Protein AF-A0A7Y4QI38-F1 (afdb_monomer_lite)

Radius of gyration: 19.51 Å; chains: 1; bounding box: 60×51×25 Å

Foldseek 3Di:
DDDPDDPDPPPDDPPQDPLNVQQVVLQVQAQWWWWFDDPDDDIDIFGFPDWDADPSGIWTDGPNDTHHPVRTPDIHHD

Sequence (78 aa):
MNASTMMVGHATPRQLEPSDLGLHMAQAMIGRSVELKSGSKRITHGIVSGVLEEAGKPRIVVGRHTYDMSQVLAVTPA

Secondary structure (DSSP, 8-state):
-----------------HHHHHHHHHHHTTT-EEEEEETTTEEEEEEEEEEEEETTEEEEEETTEEEEGGGEEEEE--

Structure (mmCIF, N/CA/C/O backbone):
data_AF-A0A7Y4QI38-F1
#
_entry.id   AF-A0A7Y4QI38-F1
#
loop_
_atom_site.group_PDB
_atom_site.id
_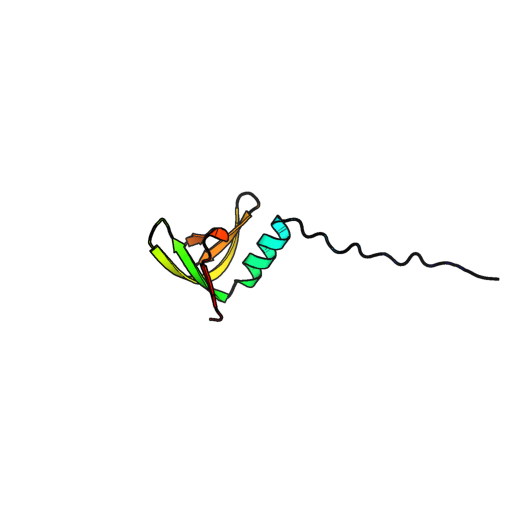atom_site.type_symbol
_atom_site.label_atom_id
_atom_site.label_alt_id
_atom_site.label_comp_id
_atom_site.label_asym_id
_atom_site.label_entity_id
_atom_site.label_seq_id
_atom_site.pdbx_PDB_ins_code
_atom_site.Cartn_x
_atom_site.Cartn_y
_atom_site.Cartn_z
_atom_site.occupancy
_atom_site.B_iso_or_equiv
_atom_site.auth_seq_id
_atom_site.auth_comp_id
_atom_site.auth_asym_id
_atom_site.auth_atom_id
_atom_site.pdbx_PDB_model_num
ATOM 1 N N . MET A 1 1 ? 51.167 -36.344 -13.604 1.00 41.03 1 MET A N 1
ATOM 2 C CA . MET A 1 1 ? 50.736 -35.807 -12.296 1.00 41.03 1 MET A CA 1
ATOM 3 C C . MET A 1 1 ? 49.729 -34.705 -12.577 1.00 41.03 1 MET A C 1
ATOM 5 O O . MET A 1 1 ? 50.036 -33.812 -13.353 1.00 41.03 1 MET A O 1
ATOM 9 N N . ASN A 1 2 ? 48.509 -34.873 -12.065 1.00 55.28 2 ASN A N 1
ATOM 10 C CA . ASN A 1 2 ? 47.317 -34.080 -12.374 1.00 55.28 2 ASN A CA 1
ATOM 11 C C . ASN A 1 2 ? 47.250 -32.802 -11.534 1.00 55.28 2 ASN A C 1
ATOM 13 O O . ASN A 1 2 ? 47.594 -32.854 -10.358 1.00 55.28 2 ASN A O 1
ATOM 17 N N . ALA A 1 3 ? 46.671 -31.736 -12.091 1.00 44.41 3 ALA A N 1
ATOM 18 C CA . ALA A 1 3 ? 45.802 -30.816 -11.352 1.00 44.41 3 ALA A CA 1
ATOM 19 C C . ALA A 1 3 ? 44.979 -29.966 -12.337 1.00 44.41 3 ALA A C 1
ATOM 21 O O . ALA A 1 3 ? 45.381 -28.880 -12.745 1.00 44.41 3 ALA A O 1
ATOM 22 N N . SER A 1 4 ? 43.812 -30.480 -12.731 1.00 51.25 4 SER A N 1
ATOM 23 C CA . SER A 1 4 ? 42.726 -29.669 -13.284 1.00 51.25 4 SER A CA 1
ATOM 24 C C . SER A 1 4 ? 42.073 -28.918 -12.125 1.00 51.25 4 SER A C 1
ATOM 26 O O . SER A 1 4 ? 41.258 -29.481 -11.397 1.00 51.25 4 SER A O 1
ATOM 28 N N . THR A 1 5 ? 42.460 -27.663 -11.917 1.00 60.97 5 THR A N 1
ATOM 29 C CA . THR A 1 5 ? 41.785 -26.785 -10.957 1.00 60.97 5 THR A CA 1
ATOM 30 C C . THR A 1 5 ? 40.456 -26.339 -11.557 1.00 60.97 5 THR A C 1
ATOM 32 O O . THR A 1 5 ? 40.413 -25.559 -12.507 1.00 60.97 5 THR A O 1
ATOM 35 N N . MET A 1 6 ? 39.366 -26.873 -1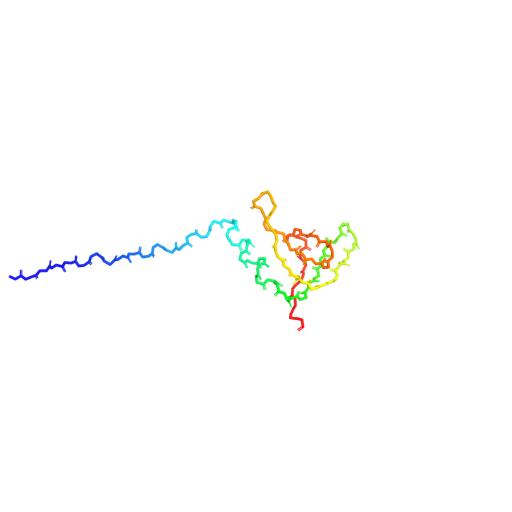1.009 1.00 45.38 6 MET A N 1
ATOM 36 C CA . MET A 1 6 ? 38.004 -26.426 -11.272 1.00 45.38 6 MET A CA 1
ATOM 37 C C . MET A 1 6 ? 37.860 -24.965 -10.831 1.00 45.38 6 MET A C 1
ATOM 39 O O . MET A 1 6 ? 38.031 -24.647 -9.655 1.00 45.38 6 MET A O 1
ATOM 43 N N . MET A 1 7 ? 37.528 -24.077 -11.767 1.00 48.94 7 MET A N 1
ATOM 44 C CA . MET A 1 7 ? 37.042 -22.738 -11.448 1.00 48.94 7 MET A CA 1
ATOM 45 C C . MET A 1 7 ? 35.671 -22.892 -10.788 1.00 48.94 7 MET A C 1
ATOM 47 O O . MET A 1 7 ? 34.660 -23.105 -11.455 1.00 48.94 7 MET A O 1
ATOM 51 N N . VAL A 1 8 ? 35.657 -22.839 -9.459 1.00 58.72 8 VAL A N 1
ATOM 52 C CA . VAL A 1 8 ? 34.441 -22.717 -8.659 1.00 58.72 8 VAL A CA 1
ATOM 53 C C . VAL A 1 8 ? 33.766 -21.422 -9.095 1.00 58.72 8 VAL A C 1
ATOM 55 O O . VAL A 1 8 ? 34.317 -20.336 -8.894 1.00 58.72 8 VAL A O 1
ATOM 58 N N . GLY A 1 9 ? 32.604 -21.545 -9.737 1.00 49.44 9 GLY A N 1
ATOM 59 C CA . GLY A 1 9 ? 31.738 -20.416 -10.039 1.00 49.44 9 GLY A CA 1
ATOM 60 C C . GLY A 1 9 ? 31.418 -19.700 -8.737 1.00 49.44 9 GLY A C 1
ATOM 61 O O . GLY A 1 9 ? 30.583 -20.157 -7.960 1.00 49.44 9 GLY A O 1
ATOM 62 N N . HIS A 1 10 ? 32.122 -18.600 -8.479 1.00 47.72 10 HIS A N 1
ATOM 63 C CA . HIS A 1 10 ? 31.739 -17.656 -7.450 1.00 47.72 10 HIS A CA 1
ATOM 64 C C . HIS A 1 10 ? 30.399 -17.089 -7.902 1.00 47.72 10 HIS A C 1
ATOM 66 O O . HIS A 1 10 ? 30.351 -16.224 -8.774 1.00 47.72 10 HIS A O 1
ATOM 72 N N . ALA A 1 11 ? 29.307 -17.625 -7.358 1.00 55.25 11 ALA A N 1
ATOM 73 C CA . ALA A 1 11 ? 28.031 -16.943 -7.391 1.00 55.25 11 ALA A CA 1
ATOM 74 C C . ALA A 1 11 ? 28.270 -15.602 -6.695 1.00 55.25 11 ALA A C 1
ATOM 76 O O . ALA A 1 11 ? 28.402 -15.542 -5.472 1.00 55.25 11 ALA A O 1
ATOM 77 N N . THR A 1 12 ? 28.432 -14.540 -7.481 1.00 60.44 12 THR A N 1
ATOM 78 C CA . THR A 1 12 ? 28.407 -13.182 -6.961 1.00 60.44 12 THR A CA 1
ATOM 79 C C . THR A 1 12 ? 27.114 -13.060 -6.158 1.00 60.44 12 THR A C 1
ATOM 81 O O . THR A 1 12 ? 26.049 -13.402 -6.685 1.00 60.44 12 THR A O 1
ATOM 84 N N . PRO A 1 13 ? 27.168 -12.653 -4.874 1.00 61.78 13 PRO A N 1
ATOM 85 C CA . PRO A 1 13 ? 25.958 -12.330 -4.137 1.00 61.78 13 PRO A CA 1
ATOM 86 C C . PRO A 1 13 ? 25.133 -11.403 -5.022 1.00 61.78 13 PRO A C 1
ATOM 88 O O . PRO A 1 13 ? 25.669 -10.414 -5.525 1.00 61.78 13 PRO A O 1
ATOM 91 N N . ARG A 1 14 ? 23.877 -11.771 -5.300 1.00 58.78 14 ARG A N 1
ATOM 92 C CA . ARG A 1 14 ? 22.985 -10.966 -6.136 1.00 58.78 14 ARG A CA 1
ATOM 93 C C . ARG A 1 14 ? 22.879 -9.603 -5.465 1.00 58.78 14 ARG A C 1
ATOM 95 O O . ARG A 1 14 ? 22.209 -9.476 -4.444 1.00 58.78 14 ARG A O 1
ATOM 102 N N . GLN A 1 15 ? 23.609 -8.622 -5.987 1.00 58.44 15 GLN A N 1
ATOM 103 C CA . GLN A 1 15 ? 23.498 -7.245 -5.548 1.00 58.44 15 GLN A CA 1
ATOM 104 C C . GLN A 1 15 ? 22.091 -6.819 -5.950 1.00 58.44 15 GLN A C 1
ATOM 106 O O . GLN A 1 15 ? 21.803 -6.674 -7.134 1.00 58.44 15 GLN A O 1
ATOM 111 N N . LEU A 1 16 ? 21.182 -6.795 -4.975 1.00 59.50 16 LEU A N 1
ATOM 112 C CA . LEU A 1 16 ? 19.810 -6.375 -5.204 1.00 59.50 16 LEU A CA 1
ATOM 113 C C . LEU A 1 16 ? 19.872 -4.889 -5.518 1.00 59.50 16 LEU A C 1
ATOM 115 O O . LEU A 1 16 ? 20.292 -4.095 -4.673 1.00 59.50 16 LEU A O 1
ATOM 119 N N . GLU A 1 17 ? 19.481 -4.523 -6.732 1.00 68.44 17 GLU A N 1
ATOM 120 C CA . GLU A 1 17 ? 19.300 -3.118 -7.057 1.00 68.44 17 GLU A CA 1
ATOM 121 C C . GLU A 1 17 ? 18.263 -2.535 -6.076 1.00 68.44 17 GLU A C 1
ATOM 123 O O . GLU A 1 17 ? 17.361 -3.256 -5.633 1.00 68.44 17 GLU A O 1
ATOM 128 N N . PRO A 1 18 ? 18.346 -1.250 -5.690 1.00 65.25 18 PRO A N 1
ATOM 129 C CA . PRO A 1 18 ? 17.419 -0.659 -4.718 1.00 65.25 18 PRO A CA 1
ATOM 130 C C . PRO A 1 18 ? 15.935 -0.900 -5.052 1.00 65.25 18 PRO A C 1
ATOM 132 O O . PRO A 1 18 ? 15.106 -1.047 -4.151 1.00 65.25 18 PRO A O 1
ATOM 135 N N . SER A 1 19 ? 15.614 -1.005 -6.345 1.00 70.94 19 SER A N 1
ATOM 136 C CA . SER A 1 19 ? 14.286 -1.354 -6.854 1.00 70.94 19 SER A CA 1
ATOM 137 C C . SER A 1 19 ? 13.877 -2.803 -6.553 1.00 70.94 19 SER A C 1
ATOM 139 O O . SER A 1 19 ? 12.726 -3.035 -6.184 1.00 70.94 19 SER A O 1
ATOM 141 N N . ASP A 1 20 ? 14.806 -3.761 -6.622 1.00 84.44 20 ASP A N 1
ATOM 142 C CA . ASP A 1 20 ? 14.551 -5.177 -6.320 1.00 84.44 20 ASP A CA 1
ATOM 143 C C . ASP A 1 20 ? 14.253 -5.380 -4.834 1.00 84.44 20 ASP A C 1
ATOM 145 O O . ASP A 1 20 ? 13.338 -6.122 -4.470 1.00 84.44 20 ASP A O 1
ATOM 149 N N . LEU A 1 21 ? 14.999 -4.692 -3.961 1.00 87.81 21 LEU A N 1
ATOM 150 C CA . LEU A 1 21 ? 14.752 -4.739 -2.521 1.00 87.81 21 LEU A CA 1
ATOM 151 C C . LEU A 1 21 ? 13.380 -4.151 -2.184 1.00 87.81 21 LEU A C 1
ATOM 153 O O . LEU A 1 21 ? 12.619 -4.762 -1.435 1.00 87.81 21 LEU A O 1
ATOM 157 N N . GLY A 1 22 ? 13.049 -2.987 -2.750 1.00 90.00 22 GLY A N 1
ATOM 158 C CA . GLY A 1 22 ? 11.739 -2.370 -2.556 1.00 90.00 22 GLY A CA 1
ATOM 159 C C . GLY A 1 22 ? 10.610 -3.290 -3.015 1.00 90.00 22 GLY A C 1
ATOM 160 O O . GLY A 1 22 ? 9.637 -3.487 -2.287 1.00 90.00 22 GLY A O 1
ATOM 161 N N . LEU A 1 23 ? 10.747 -3.889 -4.201 1.00 92.81 23 LEU A N 1
ATOM 162 C CA . LEU A 1 23 ? 9.742 -4.793 -4.752 1.00 92.81 23 LEU A CA 1
ATOM 163 C C . LEU A 1 23 ? 9.570 -6.034 -3.875 1.00 92.81 23 LEU A C 1
ATOM 165 O O . LEU A 1 23 ? 8.441 -6.403 -3.554 1.00 92.81 23 LEU A O 1
ATOM 169 N N . HIS A 1 24 ? 10.674 -6.642 -3.441 1.00 94.12 24 HIS A N 1
ATOM 170 C CA . HIS A 1 24 ? 10.644 -7.799 -2.554 1.00 94.12 24 HIS A CA 1
ATOM 171 C C . HIS A 1 24 ? 9.949 -7.479 -1.225 1.00 94.12 24 HIS A C 1
ATOM 173 O O . HIS A 1 24 ? 9.087 -8.230 -0.767 1.00 94.12 24 HIS A O 1
ATOM 179 N N . MET A 1 25 ? 10.270 -6.327 -0.632 1.00 93.94 25 MET A N 1
ATOM 180 C CA . MET A 1 25 ? 9.640 -5.868 0.603 1.00 93.94 25 MET A CA 1
ATOM 181 C C . MET A 1 25 ? 8.141 -5.615 0.408 1.00 93.94 25 MET A C 1
ATOM 183 O O . MET A 1 25 ? 7.348 -6.074 1.224 1.00 93.94 25 MET A O 1
ATOM 187 N N . ALA A 1 26 ? 7.727 -4.967 -0.686 1.00 95.44 26 ALA A N 1
ATOM 188 C CA . ALA A 1 26 ? 6.311 -4.765 -0.995 1.00 95.44 26 ALA A CA 1
ATOM 189 C C . ALA A 1 26 ? 5.567 -6.099 -1.160 1.00 95.44 26 ALA A C 1
ATOM 191 O O . ALA A 1 26 ? 4.461 -6.264 -0.645 1.00 95.44 26 ALA A O 1
ATOM 192 N N . GLN A 1 27 ? 6.173 -7.068 -1.855 1.00 96.12 27 GLN A N 1
ATOM 193 C CA . GLN A 1 27 ? 5.588 -8.395 -2.067 1.00 96.12 27 GLN A CA 1
ATOM 194 C C . GLN A 1 27 ? 5.396 -9.147 -0.747 1.00 96.12 27 GLN A C 1
ATOM 196 O O . GLN A 1 27 ? 4.359 -9.778 -0.549 1.00 96.12 27 GLN A O 1
ATOM 201 N N . ALA A 1 28 ? 6.343 -9.030 0.187 1.00 95.69 28 ALA A N 1
ATOM 202 C CA . ALA A 1 28 ? 6.245 -9.643 1.512 1.00 95.69 28 ALA A CA 1
ATOM 203 C C . ALA A 1 28 ? 5.083 -9.090 2.361 1.00 95.69 28 ALA A C 1
ATOM 205 O O . ALA A 1 28 ? 4.658 -9.730 3.327 1.00 95.69 28 ALA A O 1
ATOM 206 N N . MET A 1 29 ? 4.551 -7.916 2.005 1.00 96.50 29 MET A N 1
ATOM 207 C CA . MET A 1 29 ? 3.405 -7.318 2.685 1.00 96.50 29 MET A CA 1
ATOM 208 C C . MET A 1 29 ? 2.065 -7.885 2.214 1.00 96.50 29 MET A C 1
ATOM 210 O O . MET A 1 29 ? 1.072 -7.676 2.903 1.00 96.50 29 MET A O 1
ATOM 214 N N . ILE A 1 30 ? 1.996 -8.594 1.081 1.00 97.19 30 ILE A N 1
ATOM 215 C CA . ILE A 1 30 ? 0.734 -9.155 0.572 1.00 97.19 30 ILE A CA 1
ATOM 216 C C . ILE A 1 30 ? 0.110 -10.083 1.627 1.00 97.19 30 ILE A C 1
ATOM 218 O O . ILE A 1 30 ? 0.772 -10.951 2.194 1.00 97.19 30 ILE A O 1
ATOM 222 N N . GLY A 1 31 ? -1.177 -9.876 1.912 1.00 97.56 31 GLY A N 1
ATOM 223 C CA . GLY A 1 31 ? -1.923 -10.583 2.953 1.00 97.56 31 GLY A CA 1
ATOM 224 C C . GLY A 1 31 ? -1.676 -10.076 4.378 1.00 97.56 31 GLY A C 1
ATOM 225 O O . GLY A 1 31 ? -2.260 -10.616 5.313 1.00 97.56 31 GLY A O 1
ATOM 226 N N . ARG A 1 32 ? -0.836 -9.051 4.575 1.00 97.56 32 ARG A N 1
ATOM 227 C CA . ARG A 1 32 ? -0.594 -8.4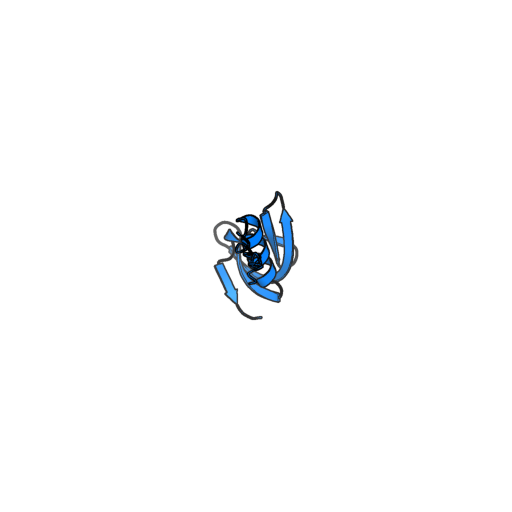29 5.886 1.00 97.56 32 ARG A CA 1
ATOM 228 C C . ARG A 1 32 ? -1.512 -7.236 6.120 1.00 97.56 32 ARG A C 1
ATOM 230 O O . ARG A 1 32 ? -1.864 -6.513 5.184 1.00 97.56 32 ARG A O 1
ATOM 237 N N . SER A 1 33 ? -1.844 -7.025 7.389 1.00 97.31 33 SER A N 1
ATOM 238 C CA . SER A 1 33 ? -2.489 -5.810 7.876 1.00 97.31 33 SER A CA 1
ATOM 239 C C . SER A 1 33 ? -1.474 -4.677 7.910 1.00 97.31 33 SER A C 1
ATOM 241 O O . SER A 1 33 ? -0.346 -4.855 8.369 1.00 97.31 33 SER A O 1
ATOM 243 N N . VAL A 1 34 ? -1.860 -3.506 7.417 1.00 97.12 34 VAL A N 1
ATOM 244 C CA . VAL A 1 34 ? -1.003 -2.320 7.397 1.00 97.12 34 VAL A CA 1
ATOM 245 C C . VAL A 1 34 ? -1.720 -1.108 7.956 1.00 97.12 34 VAL A C 1
ATOM 247 O O . VAL A 1 34 ? -2.931 -0.944 7.787 1.00 97.12 34 VAL A O 1
ATOM 250 N N . GLU A 1 35 ? -0.936 -0.231 8.573 1.00 97.25 35 GLU A N 1
ATOM 251 C CA . GLU A 1 35 ? -1.341 1.121 8.933 1.00 97.25 35 GLU A CA 1
ATOM 252 C C . GLU A 1 35 ? -0.610 2.110 8.033 1.00 97.25 35 GLU A C 1
ATOM 254 O O . GLU A 1 35 ? 0.617 2.080 7.922 1.00 97.25 35 GLU A O 1
ATOM 259 N N . LEU A 1 36 ? -1.364 2.980 7.369 1.00 96.44 36 LEU A N 1
ATOM 260 C CA . LEU A 1 36 ? -0.859 3.874 6.336 1.00 96.44 36 LEU A CA 1
ATOM 261 C C . LEU A 1 36 ? -1.167 5.324 6.668 1.00 96.44 36 LEU A C 1
ATOM 263 O O . LEU A 1 36 ? -2.305 5.676 6.983 1.00 96.44 36 LEU A O 1
ATOM 267 N N . LYS A 1 37 ? -0.190 6.204 6.478 1.00 95.75 37 LYS A N 1
ATOM 268 C CA . LYS A 1 37 ? -0.407 7.648 6.502 1.00 95.75 37 LYS A CA 1
ATOM 269 C C . LYS A 1 37 ? -1.063 8.105 5.196 1.00 95.75 37 LYS A C 1
ATOM 271 O O . LYS A 1 37 ? -0.417 8.192 4.154 1.00 95.75 37 LYS A O 1
ATOM 276 N N . SER A 1 38 ? -2.342 8.464 5.257 1.00 88.00 38 SER A N 1
ATOM 277 C CA . SER A 1 38 ? -3.098 9.038 4.141 1.00 88.00 38 SER A CA 1
ATOM 278 C C . SER A 1 38 ? -3.246 10.551 4.326 1.00 88.00 38 SER A C 1
ATOM 280 O O . SER A 1 38 ? -4.043 11.020 5.137 1.00 88.00 38 SER A O 1
ATOM 282 N N . GLY A 1 39 ? -2.493 11.346 3.564 1.00 83.56 39 GLY A N 1
ATOM 283 C CA . GLY A 1 39 ? -2.478 12.805 3.714 1.00 83.56 39 GLY A CA 1
ATOM 284 C C . GLY A 1 39 ? -1.784 13.265 5.004 1.00 83.56 39 GLY A C 1
ATOM 285 O O . GLY A 1 39 ? -0.864 12.614 5.498 1.00 83.56 39 GLY A O 1
ATOM 286 N N . SER A 1 40 ? -2.187 14.416 5.549 1.00 83.62 40 SER A N 1
ATOM 287 C CA . SER A 1 40 ? -1.477 15.040 6.677 1.00 83.62 40 SER A CA 1
ATOM 288 C C . SER A 1 40 ? -1.869 14.501 8.057 1.00 83.62 40 SER A C 1
ATOM 290 O O . SER A 1 40 ? -1.038 14.544 8.961 1.00 83.62 40 SER A O 1
ATOM 292 N N . LYS A 1 41 ? -3.101 14.001 8.242 1.00 88.62 41 LYS A N 1
ATOM 293 C CA . LYS A 1 41 ? -3.642 13.649 9.574 1.00 88.62 41 LYS A CA 1
ATOM 294 C C . LYS A 1 41 ? -4.498 12.379 9.635 1.00 88.62 41 LYS A C 1
ATOM 296 O O . LYS A 1 41 ? -5.112 12.125 10.665 1.00 88.62 41 LYS A O 1
ATOM 301 N N . ARG A 1 42 ? -4.580 11.585 8.565 1.00 93.69 42 ARG A N 1
ATOM 302 C CA . ARG A 1 42 ? -5.429 10.385 8.546 1.00 93.69 42 ARG A CA 1
ATOM 303 C C . ARG A 1 42 ? -4.586 9.116 8.486 1.00 93.69 42 ARG A C 1
ATOM 305 O O . ARG A 1 42 ? -3.683 9.015 7.660 1.00 93.69 42 ARG A O 1
ATOM 312 N N . ILE A 1 43 ? -4.932 8.150 9.333 1.00 95.00 43 ILE A N 1
ATOM 313 C CA . ILE A 1 43 ? -4.397 6.788 9.296 1.00 95.00 43 ILE A CA 1
ATOM 314 C C . ILE A 1 43 ? -5.423 5.897 8.591 1.00 95.00 43 ILE A C 1
ATOM 316 O O . ILE A 1 43 ? -6.625 5.988 8.847 1.00 95.00 43 ILE A O 1
ATOM 320 N N . THR A 1 44 ? -4.958 5.101 7.634 1.00 95.00 44 THR A N 1
ATOM 321 C CA . THR A 1 44 ? -5.760 4.106 6.917 1.00 95.00 44 THR A CA 1
ATOM 322 C C . THR A 1 44 ? -5.293 2.727 7.329 1.00 95.00 44 THR A C 1
ATOM 324 O O . THR A 1 44 ? -4.103 2.444 7.262 1.00 95.00 44 THR A O 1
ATOM 327 N N . HIS A 1 45 ? -6.235 1.880 7.721 1.00 95.94 45 HIS A N 1
ATOM 328 C CA . HIS A 1 45 ? -5.979 0.482 8.035 1.00 95.94 45 HIS A CA 1
ATOM 329 C C . HIS A 1 45 ? -6.521 -0.383 6.902 1.00 95.94 45 HIS A C 1
ATOM 331 O O . HIS A 1 45 ? -7.577 -0.081 6.339 1.00 95.94 45 HIS A O 1
ATOM 337 N N . GLY A 1 46 ? -5.821 -1.460 6.575 1.00 96.00 46 GLY A N 1
ATOM 338 C CA . GLY A 1 46 ? -6.329 -2.437 5.624 1.00 96.00 46 GLY A CA 1
ATOM 339 C C . GLY A 1 46 ? -5.343 -3.555 5.345 1.00 96.00 46 GLY A C 1
ATOM 340 O O . GLY A 1 46 ? -4.224 -3.549 5.847 1.00 96.00 46 GLY A O 1
ATOM 341 N N . ILE A 1 47 ? -5.779 -4.513 4.532 1.00 97.62 47 ILE A N 1
ATOM 342 C CA . ILE A 1 47 ? -4.944 -5.623 4.080 1.00 97.62 47 ILE A CA 1
ATOM 343 C C . ILE A 1 47 ? -4.326 -5.269 2.731 1.00 97.62 47 ILE A C 1
ATOM 345 O O . ILE A 1 47 ? -5.019 -4.772 1.836 1.00 97.62 47 ILE A O 1
ATOM 349 N N . VAL A 1 48 ? -3.036 -5.557 2.568 1.00 97.75 48 VAL A N 1
ATOM 350 C CA . VAL A 1 48 ? -2.385 -5.466 1.258 1.00 97.75 48 VAL A CA 1
ATOM 351 C C . VAL A 1 48 ? -2.858 -6.623 0.386 1.00 97.75 48 VAL A C 1
ATOM 353 O O . VAL A 1 48 ? -2.602 -7.789 0.668 1.00 97.75 48 VAL A O 1
ATOM 356 N N . SER A 1 49 ? -3.552 -6.288 -0.692 1.00 98.00 49 SER A N 1
ATOM 357 C CA . SER A 1 49 ? -4.107 -7.247 -1.655 1.00 98.00 49 SER A CA 1
ATOM 358 C C . SER A 1 49 ? -3.160 -7.560 -2.815 1.00 98.00 49 SER A C 1
ATOM 360 O O . SER A 1 49 ? -3.326 -8.573 -3.488 1.00 98.00 49 SER A O 1
ATOM 362 N N . GLY A 1 50 ? -2.157 -6.713 -3.047 1.00 97.44 50 GLY A N 1
ATOM 363 C CA . GLY A 1 50 ? -1.212 -6.878 -4.142 1.00 97.44 50 GLY A CA 1
ATOM 364 C C . GLY A 1 50 ? -0.175 -5.765 -4.193 1.00 97.44 50 GLY A C 1
ATOM 365 O O . GLY A 1 50 ? -0.188 -4.838 -3.378 1.00 97.44 50 GLY A O 1
ATOM 366 N N . VAL A 1 51 ? 0.709 -5.867 -5.181 1.00 96.81 51 VAL A N 1
ATOM 367 C CA . VAL A 1 51 ? 1.769 -4.899 -5.474 1.00 96.81 51 VAL A CA 1
ATOM 368 C C . VAL A 1 51 ? 1.726 -4.570 -6.956 1.00 96.81 51 VAL A C 1
ATOM 370 O O . VAL A 1 51 ? 1.540 -5.456 -7.787 1.00 96.81 51 VAL A O 1
ATOM 373 N N . LEU A 1 52 ? 1.902 -3.295 -7.271 1.00 94.56 52 LEU A N 1
ATOM 374 C CA . LEU A 1 52 ? 2.027 -2.785 -8.628 1.00 94.56 52 LEU A CA 1
ATOM 375 C C . LEU A 1 52 ? 3.338 -2.016 -8.740 1.00 94.56 52 LEU A C 1
ATOM 377 O O . LEU A 1 52 ? 3.823 -1.467 -7.753 1.00 94.56 52 LEU A O 1
ATOM 381 N N . GLU A 1 53 ? 3.896 -1.952 -9.939 1.00 91.50 53 GLU A N 1
ATOM 382 C CA . GLU A 1 53 ? 5.053 -1.110 -10.223 1.00 91.50 53 GLU A CA 1
ATOM 383 C C . GLU A 1 53 ? 4.599 0.130 -10.992 1.00 91.50 53 GLU A C 1
ATOM 385 O O . GLU A 1 53 ? 3.927 0.029 -12.018 1.00 91.50 53 GLU A O 1
ATOM 390 N N . GLU A 1 54 ? 4.956 1.309 -10.490 1.00 88.50 54 GLU A N 1
ATOM 391 C CA . GLU A 1 54 ? 4.638 2.588 -11.116 1.00 88.50 54 GLU A CA 1
ATOM 392 C C . GLU A 1 54 ? 5.907 3.434 -11.204 1.00 88.50 54 GLU A C 1
ATOM 394 O O . GLU A 1 54 ? 6.556 3.702 -10.193 1.00 88.50 54 GLU A O 1
ATOM 399 N N . ALA A 1 55 ? 6.282 3.832 -12.424 1.00 87.12 55 ALA A N 1
ATOM 400 C CA . ALA A 1 55 ? 7.510 4.586 -12.697 1.00 87.12 55 ALA A CA 1
ATOM 401 C C . ALA A 1 55 ? 8.780 3.956 -12.075 1.00 87.12 55 ALA A C 1
ATOM 403 O O . ALA A 1 55 ? 9.635 4.662 -11.538 1.00 87.12 55 ALA A O 1
ATOM 404 N N . GLY A 1 56 ? 8.888 2.621 -12.118 1.00 85.88 56 GLY A N 1
ATOM 405 C CA . GLY A 1 56 ? 10.026 1.879 -11.563 1.00 85.88 56 GLY A CA 1
ATOM 406 C C . GLY A 1 56 ? 10.021 1.748 -10.038 1.00 85.88 56 GLY A C 1
ATOM 407 O O . GLY A 1 56 ? 11.034 1.356 -9.458 1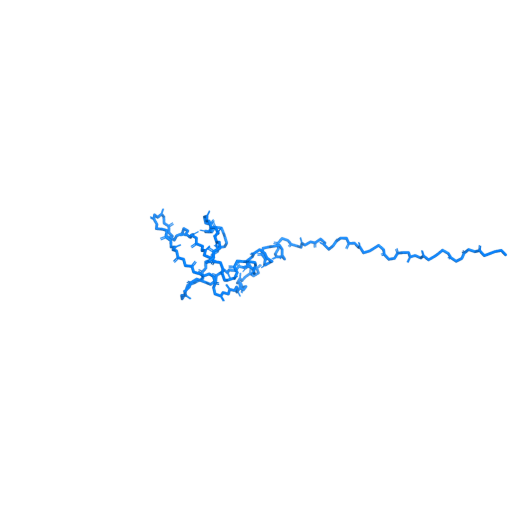.00 85.88 56 GLY A O 1
ATOM 408 N N . LYS A 1 57 ? 8.919 2.116 -9.369 1.00 90.44 57 LYS A N 1
ATOM 409 C CA . LYS A 1 57 ? 8.775 2.041 -7.913 1.00 90.44 57 LYS A CA 1
ATOM 410 C C . LYS A 1 57 ? 7.615 1.128 -7.518 1.00 90.44 57 LYS A C 1
ATOM 412 O O . LYS A 1 57 ? 6.518 1.264 -8.065 1.00 90.44 57 LYS A O 1
ATOM 417 N N . PRO A 1 58 ? 7.812 0.233 -6.543 1.00 94.81 58 PRO A N 1
ATOM 418 C CA . PRO A 1 58 ? 6.745 -0.615 -6.038 1.00 94.81 58 PRO A CA 1
ATOM 419 C C . PRO A 1 58 ? 5.732 0.197 -5.222 1.00 94.81 58 PRO A C 1
ATOM 421 O O . PRO A 1 58 ? 6.086 1.028 -4.383 1.00 94.81 58 PRO A O 1
ATOM 424 N N . ARG A 1 59 ? 4.450 -0.087 -5.441 1.00 96.12 59 ARG A N 1
ATOM 425 C CA . ARG A 1 59 ? 3.308 0.464 -4.709 1.00 96.12 59 ARG A CA 1
ATOM 426 C C . ARG A 1 59 ? 2.434 -0.672 -4.202 1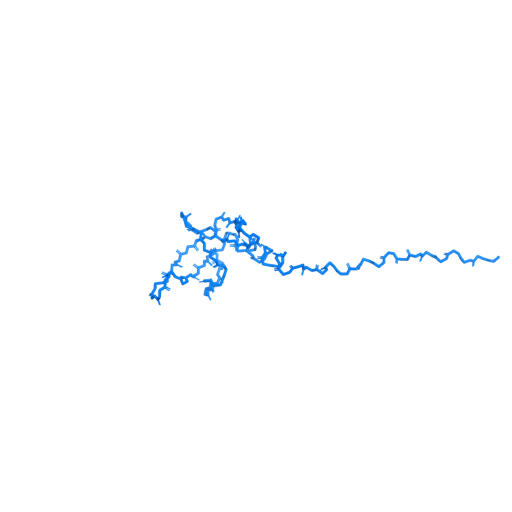.00 96.12 59 ARG A C 1
ATOM 428 O O . ARG A 1 59 ? 2.182 -1.638 -4.918 1.00 96.12 59 ARG A O 1
ATOM 435 N N . ILE A 1 60 ? 1.937 -0.544 -2.978 1.00 97.19 60 ILE A N 1
ATOM 436 C CA . ILE A 1 60 ? 1.056 -1.544 -2.361 1.00 97.19 60 ILE A CA 1
ATOM 437 C C . ILE A 1 60 ? -0.411 -1.204 -2.621 1.00 97.19 60 ILE A C 1
ATOM 439 O O . ILE A 1 60 ? -0.804 -0.036 -2.599 1.00 97.19 60 ILE A O 1
ATOM 443 N N . VAL A 1 61 ? -1.233 -2.225 -2.844 1.00 97.56 61 VAL A N 1
ATOM 444 C CA . VAL A 1 61 ? -2.675 -2.082 -3.075 1.00 97.56 61 VAL A CA 1
ATOM 445 C C . VAL A 1 61 ? -3.432 -2.410 -1.793 1.00 97.56 61 VAL A C 1
ATOM 447 O O . VAL A 1 61 ? -3.430 -3.559 -1.351 1.00 97.56 61 VAL A O 1
ATOM 450 N N . VAL A 1 62 ? -4.122 -1.425 -1.217 1.00 96.75 62 VAL A N 1
ATOM 451 C CA . VAL A 1 62 ? -4.950 -1.586 -0.011 1.00 96.75 62 VAL A CA 1
ATOM 452 C C . VAL A 1 62 ? -6.377 -1.140 -0.315 1.00 96.75 62 VAL A C 1
ATOM 454 O O . VAL A 1 62 ? -6.649 0.029 -0.601 1.00 96.75 62 VAL A O 1
ATOM 457 N N . GLY A 1 63 ? -7.310 -2.093 -0.286 1.00 94.19 63 GLY A N 1
ATOM 458 C CA . GLY A 1 63 ? -8.675 -1.871 -0.759 1.00 94.19 63 GLY A CA 1
ATOM 459 C C . GLY A 1 63 ? -8.698 -1.487 -2.243 1.00 94.19 63 GLY A C 1
ATOM 460 O O . GLY A 1 63 ? -8.243 -2.247 -3.088 1.00 94.19 63 GLY A O 1
ATOM 461 N N . ARG A 1 64 ? -9.234 -0.302 -2.564 1.00 94.12 64 ARG A N 1
ATOM 462 C CA . ARG A 1 64 ? -9.312 0.233 -3.942 1.00 94.12 64 ARG A CA 1
ATOM 463 C C . ARG A 1 64 ? -8.223 1.263 -4.261 1.00 94.12 64 ARG A C 1
ATOM 465 O O . ARG A 1 64 ? -8.302 1.936 -5.284 1.00 94.12 64 ARG A O 1
ATOM 472 N N . HIS A 1 65 ? -7.256 1.438 -3.364 1.00 95.38 65 HIS A N 1
ATOM 473 C CA . HIS A 1 65 ? -6.257 2.496 -3.452 1.00 95.38 65 HIS A CA 1
ATOM 474 C C . HIS A 1 65 ? -4.840 1.924 -3.459 1.00 95.38 65 HIS A C 1
ATOM 476 O O . HIS A 1 65 ? -4.562 0.882 -2.867 1.00 95.38 65 HIS A O 1
ATOM 482 N N . THR A 1 66 ? -3.940 2.644 -4.119 1.00 95.88 66 THR A N 1
ATOM 483 C CA . THR A 1 66 ? -2.507 2.351 -4.176 1.00 95.88 66 THR A CA 1
ATOM 484 C C . THR A 1 66 ? -1.740 3.329 -3.298 1.00 95.88 66 THR A C 1
ATOM 486 O O . THR A 1 66 ? -1.984 4.537 -3.367 1.00 95.88 66 THR A O 1
ATOM 489 N N . TYR A 1 67 ? -0.775 2.831 -2.534 1.00 95.62 67 TYR A N 1
ATOM 490 C CA . TYR A 1 67 ? 0.034 3.630 -1.619 1.00 95.62 67 TYR A CA 1
ATOM 491 C C . TYR A 1 67 ? 1.519 3.424 -1.882 1.00 95.62 67 TYR A C 1
ATOM 493 O O . TYR A 1 67 ? 1.952 2.348 -2.297 1.00 95.62 67 TYR A O 1
ATOM 501 N N . ASP A 1 68 ? 2.293 4.481 -1.659 1.00 94.38 68 ASP A N 1
ATOM 502 C CA . ASP A 1 68 ? 3.748 4.384 -1.637 1.00 94.38 68 ASP A CA 1
ATOM 503 C C . ASP A 1 68 ? 4.198 3.686 -0.344 1.00 94.38 68 ASP A C 1
ATOM 505 O O . ASP A 1 68 ? 3.588 3.862 0.715 1.00 94.38 68 ASP A O 1
ATOM 509 N N . MET A 1 69 ? 5.270 2.898 -0.415 1.00 93.38 69 MET A N 1
ATOM 510 C CA . MET A 1 69 ? 5.796 2.180 0.748 1.00 93.38 69 MET A CA 1
ATOM 511 C C . MET A 1 69 ? 6.242 3.112 1.884 1.00 93.38 69 MET A C 1
ATOM 513 O O . MET A 1 69 ? 6.141 2.740 3.048 1.00 93.38 69 MET A O 1
ATOM 517 N N . SER A 1 70 ? 6.669 4.340 1.581 1.00 93.88 70 SER A N 1
ATOM 518 C CA . SER A 1 70 ? 7.020 5.361 2.581 1.00 93.88 70 SER A CA 1
ATOM 519 C C . SER A 1 70 ? 5.834 5.825 3.430 1.00 93.88 70 SER A C 1
ATOM 521 O O . SER A 1 70 ? 6.020 6.464 4.465 1.00 93.88 70 SER A O 1
ATOM 523 N N . GLN A 1 71 ? 4.604 5.513 3.012 1.00 95.44 71 GLN A N 1
ATOM 524 C CA . GLN A 1 71 ? 3.399 5.811 3.779 1.00 95.44 71 GLN A CA 1
ATOM 525 C C . GLN A 1 71 ? 3.087 4.737 4.824 1.00 95.44 71 GLN A C 1
ATOM 527 O O . GLN A 1 71 ? 2.193 4.952 5.641 1.00 95.44 71 GLN A O 1
ATOM 532 N N . VAL A 1 72 ? 3.785 3.600 4.805 1.00 95.81 72 VAL A N 1
ATOM 533 C CA . VAL A 1 72 ? 3.602 2.518 5.773 1.00 95.81 72 VAL A CA 1
ATOM 534 C C . VAL A 1 72 ? 4.159 2.938 7.124 1.00 95.81 72 VAL A C 1
ATOM 536 O O . VAL A 1 72 ? 5.333 3.270 7.254 1.00 95.81 72 VAL A O 1
ATOM 539 N N . LEU A 1 73 ? 3.297 2.910 8.136 1.00 95.94 73 LEU A N 1
ATOM 540 C CA . LEU A 1 73 ? 3.642 3.196 9.525 1.00 95.94 73 LEU A CA 1
ATOM 541 C C . LEU A 1 73 ? 3.874 1.907 10.316 1.00 95.94 73 LEU A C 1
ATOM 543 O O . LEU A 1 73 ? 4.789 1.843 11.132 1.00 95.94 73 LEU A O 1
ATOM 547 N N . ALA A 1 74 ? 3.057 0.884 10.061 1.00 96.00 74 ALA A N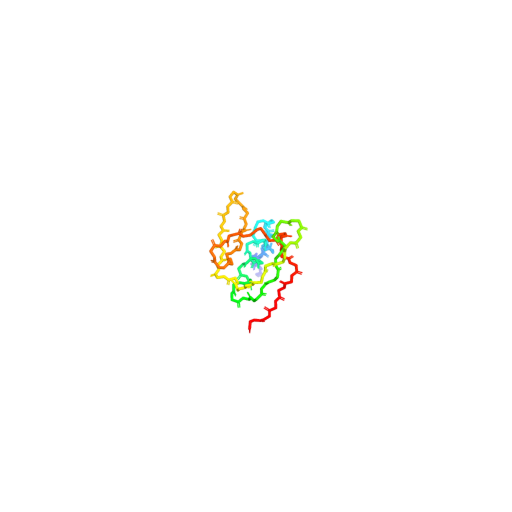 1
ATOM 548 C CA . ALA A 1 74 ? 3.146 -0.413 10.717 1.00 96.00 74 ALA A CA 1
ATOM 549 C C . ALA A 1 74 ? 2.678 -1.538 9.786 1.00 96.00 74 ALA A C 1
ATOM 551 O O . ALA A 1 74 ? 1.822 -1.330 8.921 1.00 96.00 74 ALA A O 1
ATOM 552 N N . VAL A 1 75 ? 3.228 -2.734 10.001 1.00 96.69 75 VAL A N 1
ATOM 553 C CA . VAL A 1 75 ? 2.821 -3.983 9.346 1.00 96.69 75 VAL A CA 1
ATOM 554 C C . VAL A 1 75 ? 2.598 -5.029 10.428 1.00 96.69 75 VAL A C 1
ATOM 556 O O . VAL A 1 75 ? 3.494 -5.287 11.231 1.00 96.69 75 VAL A O 1
ATOM 559 N N . THR A 1 76 ? 1.420 -5.640 10.448 1.00 94.50 76 THR A N 1
ATOM 560 C CA . THR A 1 76 ? 1.051 -6.683 11.405 1.00 94.50 76 THR A CA 1
ATOM 561 C C . THR A 1 76 ? 0.543 -7.932 10.681 1.00 94.50 76 THR A C 1
ATOM 563 O O . THR A 1 76 ? 0.043 -7.855 9.552 1.00 94.50 76 THR A O 1
ATOM 566 N N . PRO A 1 77 ? 0.692 -9.125 11.286 1.00 89.38 77 PRO A N 1
ATOM 567 C CA . PRO A 1 77 ? -0.035 -10.303 10.828 1.00 89.38 77 PRO A CA 1
ATOM 568 C C . PRO A 1 77 ? -1.542 -10.014 10.782 1.00 89.38 77 PRO A C 1
ATOM 570 O O . PRO A 1 77 ? -2.054 -9.308 11.652 1.00 89.38 77 PRO A O 1
ATOM 573 N N . ALA A 1 78 ? -2.212 -10.515 9.744 1.00 72.25 78 ALA A N 1
ATOM 574 C CA . ALA A 1 78 ? -3.667 -10.473 9.645 1.00 72.25 78 ALA A CA 1
ATOM 575 C C . ALA A 1 78 ? -4.311 -11.535 10.543 1.00 72.25 78 ALA A C 1
ATOM 577 O O . ALA A 1 78 ? -3.663 -12.589 10.751 1.00 72.25 78 ALA A O 1
#

pLDDT: mean 84.43, std 17.17, range [41.03, 98.0]